Protein AF-A0A1X2G376-F1 (afdb_monomer_lite)

Radius of gyration: 14.3 Å; chains: 1; bounding box: 37×23×34 Å

Organism: NCBI:txid101127

pLDDT: mean 70.62, std 15.0, range [43.53, 90.69]

Foldseek 3Di:
DADPVPRDDDDWPVVSQVCCCPPVVFHQAAEPDDPDPPPRDQFDQDFDPPDDDDDGDGQGWAADRRYGDIGSDPVVNVVCCVPPRD

InterPro domains:
  IPR013087 Zinc finger C2H2-type [PS00028] (3-24)
  IPR013087 Zinc finger C2H2-type [PS00028] (64-85)
  IPR013087 Zinc finger C2H2-type [PS50157] (1-29)
  IPR013087 Zinc finger C2H2-type [SM00355] (1-24)
  IPR013087 Zinc finger C2H2-type [SM00355] (62-85)

Structure (mmCIF, N/CA/C/O backbone):
data_AF-A0A1X2G376-F1
#
_entry.id   AF-A0A1X2G376-F1
#
loop_
_atom_site.group_PDB
_atom_site.id
_atom_site.type_symbol
_atom_site.label_atom_id
_atom_site.label_alt_id
_atom_site.label_comp_id
_atom_site.label_asym_id
_atom_site.label_entity_id
_atom_site.label_seq_id
_atom_site.pdbx_PDB_ins_code
_atom_site.Cartn_x
_atom_site.Cartn_y
_atom_site.Cartn_z
_atom_site.occupancy
_atom_site.B_iso_or_equiv
_atom_site.auth_seq_id
_atom_site.auth_comp_id
_atom_site.auth_asym_id
_atom_site.auth_atom_id
_atom_site.pdbx_PDB_model_num
ATOM 1 N N . HIS A 1 1 ? 5.417 5.553 -0.673 1.00 68.88 1 HIS A N 1
ATOM 2 C CA . HIS A 1 1 ? 4.473 4.448 -0.415 1.00 68.88 1 HIS A CA 1
ATOM 3 C C . HIS A 1 1 ? 3.032 4.825 -0.771 1.00 68.88 1 HIS A C 1
ATOM 5 O O . HIS A 1 1 ? 2.467 5.715 -0.147 1.00 68.88 1 HIS A O 1
ATOM 11 N N . MET A 1 2 ? 2.415 4.175 -1.765 1.00 77.25 2 MET A N 1
ATOM 12 C CA . MET A 1 2 ? 1.027 4.449 -2.183 1.00 77.25 2 MET A CA 1
ATOM 13 C C . MET A 1 2 ? 0.041 3.449 -1.556 1.00 77.25 2 MET A C 1
ATOM 15 O O . MET A 1 2 ? 0.316 2.252 -1.516 1.00 77.25 2 MET A O 1
ATOM 19 N N . CYS A 1 3 ? -1.106 3.928 -1.067 1.00 83.00 3 CYS A N 1
ATOM 20 C CA . CYS A 1 3 ? -2.214 3.075 -0.630 1.00 83.00 3 CYS A CA 1
ATOM 21 C C . CYS A 1 3 ? -3.026 2.590 -1.834 1.00 83.00 3 CYS A C 1
ATOM 23 O O . CYS A 1 3 ? -3.520 3.413 -2.594 1.00 83.00 3 CYS A O 1
ATOM 25 N N . HIS A 1 4 ? -3.233 1.282 -1.995 1.00 79.94 4 HIS A N 1
ATOM 26 C CA . HIS A 1 4 ? -4.000 0.762 -3.136 1.00 79.94 4 HIS A CA 1
ATOM 27 C C . HIS A 1 4 ? -5.514 1.008 -3.009 1.00 79.94 4 HIS A C 1
ATOM 29 O O . HIS A 1 4 ? -6.199 1.122 -4.019 1.00 79.94 4 HIS A O 1
ATOM 35 N N . LYS A 1 5 ? -6.045 1.147 -1.784 1.00 79.06 5 LYS A N 1
ATOM 36 C CA . LYS A 1 5 ? -7.484 1.367 -1.547 1.00 79.06 5 LYS A CA 1
ATOM 37 C C . LYS A 1 5 ? -7.936 2.801 -1.828 1.00 79.06 5 LYS A C 1
ATOM 39 O O . LYS A 1 5 ? -9.048 3.005 -2.296 1.00 79.06 5 LYS A O 1
ATOM 44 N N . CYS A 1 6 ? -7.105 3.795 -1.513 1.00 86.56 6 CYS A N 1
ATOM 45 C CA . CYS A 1 6 ? -7.470 5.212 -1.657 1.00 86.56 6 CYS A CA 1
ATOM 46 C C . CYS A 1 6 ? -6.451 6.049 -2.438 1.00 86.56 6 CYS A C 1
ATOM 48 O O . CYS A 1 6 ? -6.568 7.270 -2.475 1.00 86.56 6 CYS A O 1
ATOM 50 N N . GLN A 1 7 ? -5.427 5.413 -3.017 1.00 82.81 7 GLN A N 1
ATOM 51 C CA . GLN A 1 7 ? -4.362 6.042 -3.811 1.00 82.81 7 GLN A CA 1
ATOM 52 C C . GLN A 1 7 ? -3.573 7.140 -3.076 1.00 82.81 7 GLN A C 1
ATOM 54 O O . GLN A 1 7 ? -2.777 7.862 -3.674 1.00 82.81 7 GLN A O 1
ATOM 59 N N . LYS A 1 8 ? -3.727 7.243 -1.748 1.00 83.06 8 LYS A N 1
ATOM 60 C CA . LYS A 1 8 ? -2.995 8.205 -0.927 1.00 83.06 8 LYS A CA 1
ATOM 61 C C . LYS A 1 8 ? -1.506 7.874 -0.926 1.00 83.06 8 LYS A C 1
ATOM 63 O O . LYS A 1 8 ? -1.110 6.757 -0.590 1.00 83.06 8 LYS A O 1
ATOM 68 N N . ILE A 1 9 ? -0.685 8.867 -1.254 1.00 81.44 9 ILE A N 1
ATOM 69 C CA . ILE A 1 9 ? 0.773 8.758 -1.223 1.00 81.44 9 ILE A CA 1
ATOM 70 C C . ILE A 1 9 ? 1.268 9.175 0.164 1.00 81.44 9 ILE A C 1
ATOM 72 O O . ILE A 1 9 ? 0.938 10.245 0.673 1.00 81.44 9 ILE A O 1
ATOM 76 N N . LEU A 1 10 ? 2.051 8.302 0.786 1.00 83.00 10 LEU A N 1
ATOM 77 C CA . LEU A 1 10 ? 2.657 8.469 2.101 1.00 83.00 10 LEU A CA 1
ATOM 78 C C . LEU A 1 10 ? 4.176 8.343 1.979 1.00 83.00 10 LEU A C 1
ATOM 80 O O . LEU A 1 10 ? 4.683 7.586 1.150 1.00 83.00 10 LEU A O 1
ATOM 84 N N . SER A 1 11 ? 4.889 9.093 2.817 1.00 77.31 11 SER A N 1
ATOM 85 C CA . SER A 1 11 ? 6.348 9.226 2.749 1.00 77.31 11 SER A CA 1
ATOM 86 C C . SER A 1 11 ? 7.117 7.994 3.231 1.00 77.31 11 SER A C 1
ATOM 88 O O . SER A 1 11 ? 8.257 7.820 2.836 1.00 77.31 11 SER A O 1
ATOM 90 N N . GLU A 1 12 ? 6.521 7.168 4.096 1.00 77.31 12 GLU A N 1
ATOM 91 C CA . GLU A 1 12 ? 7.191 6.041 4.770 1.00 77.31 12 GLU A CA 1
ATOM 92 C C . GLU A 1 12 ? 6.282 4.810 4.823 1.00 77.31 12 GLU A C 1
ATOM 94 O O . GLU A 1 12 ? 5.048 4.926 4.850 1.00 77.31 12 GLU A O 1
ATOM 99 N N . SER A 1 13 ? 6.891 3.626 4.869 1.00 72.50 13 SER A N 1
ATOM 100 C CA . SER A 1 13 ? 6.185 2.344 4.831 1.00 72.50 13 SER A CA 1
ATOM 101 C C . SER A 1 13 ? 5.417 2.114 6.129 1.00 72.50 13 SER A C 1
ATOM 103 O O . SER A 1 13 ? 4.248 1.722 6.125 1.00 72.50 13 SER A O 1
ATOM 105 N N . SER A 1 14 ? 6.038 2.505 7.240 1.00 77.56 14 SER A N 1
ATOM 106 C CA . SER A 1 14 ? 5.458 2.534 8.577 1.00 77.56 14 SER A CA 1
ATOM 107 C C . SER A 1 14 ? 4.204 3.420 8.641 1.00 77.56 14 SER A C 1
ATOM 109 O O . SER A 1 14 ? 3.190 3.041 9.236 1.00 77.56 14 SER A O 1
ATOM 111 N N . LYS A 1 15 ? 4.211 4.568 7.944 1.00 82.31 15 LYS A N 1
ATOM 112 C CA . LYS A 1 15 ? 3.034 5.446 7.821 1.00 82.31 15 LYS A CA 1
ATOM 113 C C . LYS A 1 15 ? 1.940 4.821 6.961 1.00 82.31 15 LYS A C 1
ATOM 115 O O . LYS A 1 15 ? 0.768 4.940 7.314 1.00 82.31 15 LYS A O 1
ATOM 120 N N . LEU A 1 16 ? 2.299 4.140 5.870 1.00 82.88 16 LEU A N 1
ATOM 121 C CA . LEU A 1 16 ? 1.336 3.406 5.044 1.00 82.88 16 LEU A CA 1
ATOM 122 C C . LEU A 1 16 ? 0.653 2.288 5.840 1.00 82.88 16 LEU A C 1
ATOM 124 O O . LEU A 1 16 ? -0.565 2.138 5.785 1.00 82.88 16 LEU A O 1
ATOM 128 N N . LYS A 1 17 ? 1.412 1.570 6.661 1.00 80.56 17 LYS A N 1
ATOM 129 C CA . LYS A 1 17 ? 0.878 0.539 7.543 1.00 80.56 17 LYS A CA 1
ATOM 130 C C . LYS A 1 17 ? -0.098 1.091 8.587 1.00 80.56 17 LYS A C 1
ATOM 132 O O . LYS A 1 17 ? -1.201 0.574 8.740 1.00 80.56 17 LYS A O 1
ATOM 137 N N . ALA A 1 18 ? 0.275 2.179 9.262 1.00 83.44 18 ALA A N 1
ATOM 138 C CA . ALA A 1 18 ? -0.617 2.862 10.197 1.0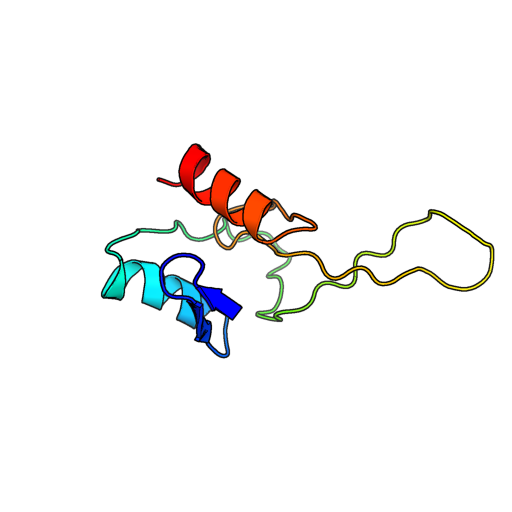0 83.44 18 ALA A C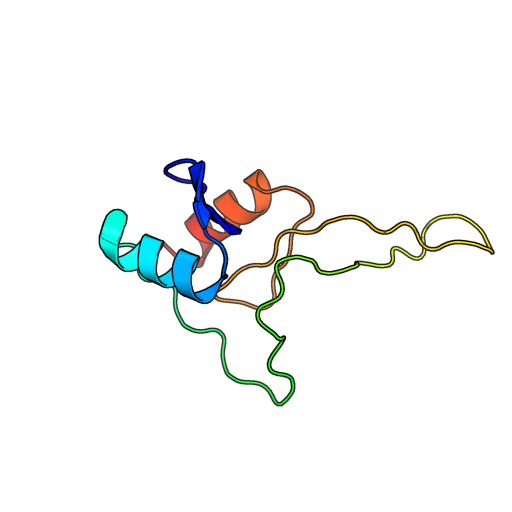A 1
ATOM 139 C C . ALA A 1 18 ? -1.873 3.417 9.501 1.00 83.44 18 ALA A C 1
ATOM 141 O O . ALA A 1 18 ? -2.950 3.447 10.095 1.00 83.44 18 ALA A O 1
ATOM 142 N N . HIS A 1 19 ? -1.748 3.845 8.244 1.00 87.62 19 HIS A N 1
ATOM 143 C CA . HIS A 1 19 ? -2.865 4.308 7.430 1.00 87.62 19 HIS A CA 1
ATOM 144 C C . HIS A 1 19 ? -3.859 3.184 7.105 1.00 87.62 19 HIS A C 1
ATOM 146 O O . HIS A 1 19 ? -5.057 3.412 7.257 1.00 87.62 19 HIS A O 1
ATOM 152 N N . TYR A 1 20 ? -3.396 1.980 6.746 1.00 85.56 20 TYR A N 1
ATOM 153 C CA . TYR A 1 20 ? -4.286 0.824 6.562 1.00 85.56 20 TYR A CA 1
ATOM 154 C C . TYR A 1 20 ? -5.113 0.540 7.813 1.00 85.56 20 TYR A C 1
ATOM 156 O O . TYR A 1 20 ? -6.332 0.407 7.720 1.00 85.56 20 TYR A O 1
ATOM 164 N N . LEU A 1 21 ? -4.476 0.557 8.985 1.00 85.19 21 LEU A N 1
ATOM 165 C CA . LEU A 1 21 ? -5.177 0.315 10.240 1.00 85.19 21 LEU A CA 1
ATOM 166 C C . LEU A 1 21 ? -6.175 1.433 10.569 1.00 85.19 21 LEU A C 1
ATOM 168 O O . LEU A 1 21 ? -7.323 1.159 10.886 1.00 85.19 21 LEU A O 1
ATOM 172 N N . LYS A 1 22 ? -5.765 2.702 10.479 1.00 89.56 22 LYS A N 1
ATOM 173 C CA . LYS A 1 22 ? -6.600 3.832 10.924 1.00 89.56 22 LYS A CA 1
ATOM 174 C C . LYS A 1 22 ? -7.714 4.215 9.952 1.00 89.56 22 LYS A C 1
ATOM 176 O O . LYS A 1 22 ? -8.747 4.697 10.394 1.00 89.56 22 LYS A O 1
ATOM 181 N N . VAL A 1 23 ? -7.481 4.086 8.646 1.00 90.69 23 VAL A N 1
ATOM 182 C CA . VAL A 1 23 ? -8.411 4.570 7.608 1.00 90.69 23 VAL A CA 1
ATOM 183 C C . VAL A 1 23 ? -9.226 3.435 7.010 1.00 90.69 23 VAL A C 1
ATOM 185 O O . VAL A 1 23 ? -10.398 3.626 6.706 1.00 90.69 23 VAL A O 1
ATOM 188 N N . HIS A 1 24 ? -8.620 2.260 6.850 1.00 86.25 24 HIS A N 1
ATOM 189 C CA . HIS A 1 24 ? -9.276 1.113 6.226 1.00 86.25 24 HIS A CA 1
ATOM 190 C C . HIS A 1 24 ? -9.657 0.021 7.230 1.00 86.25 24 HIS A C 1
ATOM 192 O O . HIS A 1 24 ? -10.267 -0.962 6.828 1.00 86.25 24 HIS A O 1
ATOM 198 N N . ASN A 1 25 ? -9.324 0.187 8.518 1.00 86.19 25 ASN A N 1
ATOM 199 C CA . ASN A 1 25 ? -9.489 -0.833 9.558 1.00 86.19 25 ASN A CA 1
ATOM 200 C C . ASN A 1 25 ? -8.831 -2.178 9.193 1.00 86.19 25 ASN A C 1
ATOM 202 O O . ASN A 1 25 ? -9.284 -3.244 9.597 1.00 86.19 25 ASN A O 1
ATOM 206 N N . ILE A 1 26 ? -7.758 -2.116 8.401 1.00 83.06 26 ILE A N 1
ATOM 207 C CA . ILE A 1 26 ? -6.999 -3.274 7.937 1.00 83.06 26 ILE A CA 1
ATOM 208 C C . ILE A 1 26 ? -5.780 -3.440 8.839 1.00 83.06 26 ILE A C 1
ATOM 210 O O . ILE A 1 26 ? -4.883 -2.590 8.861 1.00 83.06 26 ILE A O 1
ATOM 214 N N . PHE A 1 27 ? -5.726 -4.552 9.567 1.00 81.19 27 PHE A N 1
ATOM 215 C CA . PHE A 1 27 ? -4.559 -4.903 10.361 1.00 81.19 27 PHE A CA 1
ATOM 216 C C . PHE A 1 27 ? -3.543 -5.665 9.510 1.00 81.19 27 PHE A C 1
ATOM 218 O O . PHE A 1 27 ? -3.706 -6.845 9.225 1.00 81.19 27 PHE A O 1
ATOM 225 N N . LEU A 1 28 ? -2.456 -4.991 9.141 1.00 76.94 28 LEU A N 1
ATOM 226 C CA . LEU A 1 28 ? -1.298 -5.645 8.538 1.00 76.94 28 LEU A CA 1
ATOM 227 C C . LEU A 1 28 ? -0.342 -6.106 9.651 1.00 76.94 28 LEU A C 1
ATOM 229 O O . LEU A 1 28 ? 0.169 -5.254 10.388 1.00 76.94 28 LEU A O 1
ATOM 233 N N . PRO A 1 29 ? -0.038 -7.408 9.796 1.00 69.00 29 PRO A N 1
ATOM 234 C CA . PRO A 1 29 ? 0.901 -7.873 10.812 1.00 69.00 29 PRO A CA 1
ATOM 235 C C . PRO A 1 29 ? 2.311 -7.330 10.553 1.00 69.00 29 PRO A C 1
ATOM 237 O O . PRO A 1 29 ? 2.686 -6.992 9.425 1.00 69.00 29 PRO A O 1
ATOM 240 N N . SER A 1 30 ? 3.091 -7.148 11.621 1.00 66.19 30 SER A N 1
ATOM 241 C CA . SER A 1 30 ? 4.512 -6.788 11.514 1.00 66.19 30 SER A CA 1
ATOM 242 C C . SER A 1 30 ? 5.313 -7.954 10.986 1.00 66.19 30 SER A C 1
ATOM 244 O O . SER A 1 30 ? 5.164 -9.080 11.449 1.00 66.19 30 SER A O 1
ATOM 246 N N . ARG A 1 31 ? 6.151 -7.661 9.989 1.00 63.00 31 ARG A N 1
ATOM 247 C CA . ARG A 1 31 ? 7.076 -8.633 9.432 1.00 63.00 31 ARG A CA 1
ATOM 248 C C . ARG A 1 31 ? 7.977 -9.136 10.569 1.00 63.00 31 ARG A C 1
ATOM 250 O O . ARG A 1 31 ? 8.488 -8.300 11.316 1.00 63.00 31 ARG A O 1
ATOM 257 N N . PRO A 1 32 ? 8.162 -10.457 10.723 1.00 58.34 32 PRO A N 1
ATOM 258 C CA . PRO A 1 32 ? 8.989 -11.004 11.791 1.00 58.34 32 PRO A CA 1
ATOM 259 C C . PRO A 1 32 ? 10.409 -10.437 11.699 1.00 58.34 32 PRO A C 1
ATOM 261 O O . PRO A 1 32 ? 11.014 -10.424 10.621 1.00 58.34 32 PRO A O 1
ATOM 264 N N . GLU A 1 33 ? 10.920 -9.934 12.824 1.00 53.28 33 GLU A N 1
ATOM 265 C CA . GLU A 1 33 ? 12.246 -9.329 12.910 1.00 53.28 33 GLU A CA 1
ATOM 266 C C . GLU A 1 33 ? 13.328 -10.391 12.673 1.00 53.28 33 GLU A C 1
ATOM 268 O O . GLU A 1 33 ? 13.638 -11.215 13.529 1.00 53.28 33 GLU A O 1
ATOM 273 N N . GLY A 1 34 ? 13.909 -10.395 11.474 1.00 54.88 34 GLY A N 1
ATOM 274 C CA . GLY A 1 34 ? 15.157 -11.097 11.190 1.00 54.88 34 GLY A CA 1
ATOM 275 C C . GLY A 1 34 ? 16.353 -10.155 11.332 1.00 54.88 34 GLY A C 1
ATOM 276 O O . GLY A 1 34 ? 16.211 -8.943 11.192 1.00 54.88 34 GLY A O 1
ATOM 277 N N . ARG A 1 35 ? 17.562 -10.716 11.501 1.00 50.81 35 ARG A N 1
ATOM 278 C CA . ARG A 1 35 ? 18.867 -10.021 11.663 1.00 50.81 35 ARG A CA 1
ATOM 279 C C . ARG A 1 35 ? 19.226 -8.973 10.582 1.00 50.81 35 ARG A C 1
ATOM 281 O O . ARG A 1 35 ? 20.275 -8.345 10.661 1.00 50.81 35 ARG A O 1
ATOM 288 N N . ARG A 1 36 ? 18.385 -8.797 9.561 1.00 50.12 36 ARG A N 1
ATOM 289 C CA . ARG A 1 36 ? 18.471 -7.766 8.524 1.00 50.12 36 ARG A CA 1
ATOM 290 C C . ARG A 1 36 ? 17.148 -7.004 8.494 1.00 50.12 36 ARG A C 1
ATOM 292 O O . ARG A 1 36 ? 16.277 -7.304 7.677 1.00 50.12 36 ARG A O 1
ATOM 299 N N . VAL A 1 37 ? 17.009 -6.035 9.398 1.00 49.78 37 VAL A N 1
ATOM 300 C CA . VAL A 1 37 ? 15.988 -4.985 9.306 1.00 49.78 37 VAL A CA 1
ATOM 301 C C . VAL A 1 37 ? 16.212 -4.298 7.963 1.00 49.78 37 VAL A C 1
ATOM 303 O O . VAL A 1 37 ? 17.227 -3.630 7.763 1.00 49.78 37 VAL A O 1
ATOM 306 N N . ARG A 1 38 ? 15.333 -4.541 6.986 1.00 54.59 38 ARG A N 1
ATOM 307 C CA . ARG A 1 38 ? 15.374 -3.772 5.743 1.00 54.59 38 ARG A CA 1
ATOM 308 C C . ARG A 1 38 ? 14.992 -2.349 6.130 1.00 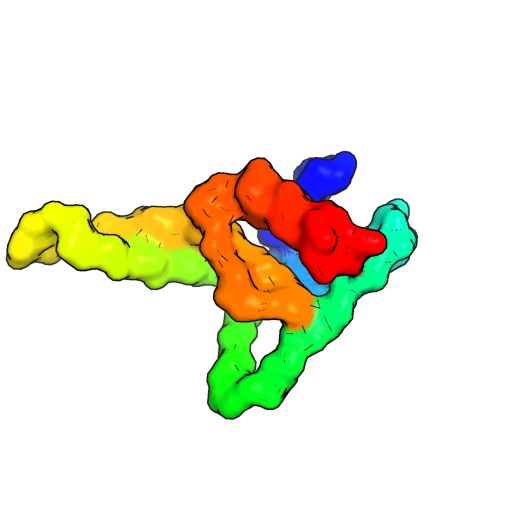54.59 38 ARG A C 1
ATOM 310 O O . ARG A 1 38 ? 13.904 -2.155 6.667 1.00 54.59 38 ARG A O 1
ATOM 317 N N . LEU A 1 39 ? 15.914 -1.403 5.938 1.00 49.78 39 LEU A N 1
ATOM 318 C CA . LEU A 1 39 ? 15.631 0.010 6.162 1.00 49.78 39 LEU A CA 1
ATOM 319 C C . LEU A 1 39 ? 14.361 0.399 5.395 1.00 49.78 39 LEU A C 1
ATOM 321 O O . LEU A 1 39 ? 14.075 -0.159 4.336 1.00 49.78 39 LEU A O 1
ATOM 325 N N . ASP A 1 40 ? 13.618 1.332 5.985 1.00 50.06 40 ASP A N 1
ATOM 326 C CA . ASP A 1 40 ? 12.350 1.920 5.541 1.00 50.06 40 ASP A CA 1
ATOM 327 C C . ASP A 1 40 ? 12.554 2.712 4.225 1.00 50.06 40 ASP A C 1
ATOM 329 O O . ASP A 1 40 ? 12.397 3.927 4.166 1.00 50.06 40 ASP A O 1
ATOM 333 N N . THR A 1 41 ? 13.021 2.049 3.163 1.00 49.56 41 THR A N 1
ATOM 334 C CA . THR A 1 41 ? 13.276 2.650 1.854 1.00 49.56 41 THR A CA 1
ATOM 335 C C . THR A 1 41 ? 12.334 2.079 0.798 1.00 49.56 41 THR A C 1
ATOM 337 O O . THR A 1 41 ? 12.283 0.882 0.523 1.00 49.56 41 THR A O 1
ATOM 340 N N . ASP A 1 42 ? 11.596 3.000 0.178 1.00 47.84 42 ASP A N 1
ATOM 341 C CA . ASP A 1 42 ? 10.550 2.841 -0.848 1.00 47.84 42 ASP A CA 1
ATOM 342 C C . ASP A 1 42 ? 11.031 2.216 -2.178 1.00 47.84 42 ASP A C 1
ATOM 344 O O . ASP A 1 42 ? 10.256 2.095 -3.125 1.00 47.84 42 ASP A O 1
ATOM 348 N N . LYS A 1 43 ? 12.319 1.878 -2.308 1.00 43.53 43 LYS A N 1
ATOM 349 C CA . LYS A 1 43 ? 12.934 1.457 -3.572 1.00 43.53 43 LYS A CA 1
ATOM 350 C C . LYS A 1 43 ? 13.924 0.329 -3.330 1.00 43.53 43 LYS A C 1
ATOM 352 O O . LYS A 1 43 ? 15.015 0.553 -2.811 1.00 43.53 43 LYS A O 1
ATOM 357 N N . TYR A 1 44 ? 13.547 -0.877 -3.740 1.00 54.50 44 TYR A N 1
ATOM 358 C CA . TYR A 1 44 ? 14.493 -1.973 -3.892 1.00 54.50 44 TYR A CA 1
ATOM 359 C C . TYR A 1 44 ? 14.953 -2.019 -5.343 1.00 54.50 44 TYR A C 1
ATOM 361 O O . TYR A 1 44 ? 14.140 -2.129 -6.255 1.00 54.50 44 TYR A O 1
ATOM 369 N N . THR A 1 45 ? 16.263 -1.944 -5.534 1.00 44.66 45 THR A N 1
ATOM 370 C CA . THR A 1 45 ? 16.931 -2.244 -6.796 1.00 44.66 45 THR A CA 1
ATOM 371 C C . THR A 1 45 ? 16.963 -3.767 -6.941 1.00 44.66 45 THR A C 1
ATOM 373 O O . THR A 1 45 ? 17.784 -4.421 -6.293 1.00 44.66 45 THR A O 1
ATOM 376 N N . TYR A 1 46 ? 16.048 -4.359 -7.711 1.00 46.50 46 TYR A N 1
ATOM 377 C CA . TYR A 1 46 ? 16.197 -5.755 -8.126 1.00 46.50 46 TYR A CA 1
ATOM 378 C C . TYR A 1 46 ? 17.118 -5.773 -9.347 1.00 46.50 46 TYR A C 1
ATOM 380 O O . TYR A 1 46 ? 16.835 -5.116 -10.343 1.00 46.50 46 TYR A O 1
ATOM 388 N N . ILE A 1 47 ? 18.258 -6.455 -9.233 1.00 49.78 47 ILE A N 1
ATOM 389 C CA . ILE A 1 47 ? 19.183 -6.672 -10.345 1.00 49.78 47 ILE A CA 1
ATOM 390 C C . ILE A 1 47 ? 18.754 -7.978 -11.010 1.00 49.78 47 ILE A C 1
ATOM 392 O O . ILE A 1 47 ? 19.057 -9.056 -10.493 1.00 49.78 47 ILE A O 1
ATOM 396 N N . SER A 1 48 ? 18.035 -7.898 -12.129 1.00 44.28 48 SER A N 1
ATOM 397 C CA . SER A 1 48 ? 17.804 -9.078 -12.959 1.00 44.28 48 SER A CA 1
ATOM 398 C C . SER A 1 48 ? 19.098 -9.394 -13.723 1.00 44.28 48 SER A C 1
ATOM 400 O O . SER A 1 48 ? 19.667 -8.548 -14.408 1.00 44.28 48 SER A O 1
ATOM 402 N N . GLN A 1 49 ? 19.615 -10.619 -13.586 1.00 48.00 49 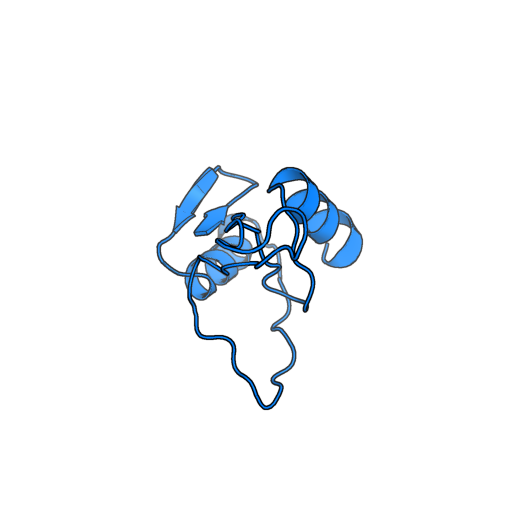GLN A N 1
ATOM 403 C CA . GLN A 1 49 ? 20.752 -11.125 -14.379 1.00 48.00 49 GLN A CA 1
ATOM 404 C C . GLN A 1 49 ? 20.323 -11.531 -15.801 1.00 48.00 49 GLN A C 1
ATOM 406 O O . GLN A 1 49 ? 20.879 -12.460 -16.383 1.00 48.00 49 GLN A O 1
ATOM 411 N N . GLN A 1 50 ? 19.300 -10.889 -16.360 1.00 52.22 50 GLN A N 1
ATOM 412 C CA . GLN A 1 50 ? 18.877 -11.164 -17.722 1.00 52.22 50 GLN A CA 1
ATOM 413 C C . GLN A 1 50 ? 19.246 -9.981 -18.601 1.00 52.22 50 GLN A C 1
ATOM 415 O O . GLN A 1 50 ? 18.655 -8.911 -18.515 1.00 52.22 50 GLN A O 1
ATOM 420 N N . ASN A 1 51 ? 20.221 -10.270 -19.457 1.00 46.19 51 ASN A N 1
ATOM 421 C CA . ASN A 1 51 ? 20.676 -9.522 -20.618 1.00 46.19 51 ASN A CA 1
ATOM 422 C C . ASN A 1 51 ? 21.864 -8.581 -20.390 1.00 46.19 51 ASN A C 1
ATOM 424 O O . ASN A 1 51 ? 21.761 -7.450 -19.929 1.00 46.19 51 ASN A O 1
ATOM 428 N N . ASP A 1 52 ? 22.992 -9.133 -20.839 1.00 45.78 52 ASP A N 1
ATOM 429 C CA . ASP A 1 52 ? 24.169 -8.464 -21.367 1.00 45.78 52 ASP A CA 1
ATOM 430 C C . ASP A 1 52 ? 25.217 -7.962 -20.372 1.00 45.78 52 ASP A C 1
ATOM 432 O O . ASP A 1 52 ? 24.965 -7.360 -19.332 1.00 45.78 52 ASP A O 1
ATOM 436 N N . ALA A 1 53 ? 26.458 -8.271 -20.739 1.00 52.78 53 ALA A N 1
ATOM 437 C CA . ALA A 1 53 ? 27.679 -8.275 -19.948 1.00 52.78 53 ALA A CA 1
ATOM 438 C C . ALA A 1 53 ? 28.172 -6.897 -19.452 1.00 52.78 53 ALA A C 1
ATOM 440 O O . ALA A 1 53 ? 29.379 -6.718 -19.271 1.00 52.78 53 ALA A O 1
ATOM 441 N N . HIS A 1 54 ? 27.294 -5.908 -19.234 1.00 53.25 54 HIS A N 1
ATOM 442 C CA . HIS A 1 54 ? 27.744 -4.579 -18.816 1.00 53.25 54 HIS A CA 1
ATOM 443 C C . HIS A 1 54 ? 26.834 -3.756 -17.896 1.00 53.25 54 HIS A C 1
ATOM 445 O O . HIS A 1 54 ? 27.377 -2.955 -17.139 1.00 53.25 54 HIS A O 1
ATOM 451 N N . HIS A 1 55 ? 25.508 -3.942 -17.859 1.00 47.91 55 HIS A N 1
ATOM 452 C CA . HIS A 1 55 ? 24.660 -3.142 -16.959 1.00 47.91 55 HIS A CA 1
ATOM 453 C C . HIS A 1 55 ? 23.447 -3.929 -16.443 1.00 47.91 55 HIS A C 1
ATOM 455 O O . HIS A 1 55 ? 22.596 -4.305 -17.243 1.00 47.91 55 HIS A O 1
ATOM 461 N N . PRO A 1 56 ? 23.314 -4.154 -15.121 1.00 48.00 56 PRO A N 1
ATOM 462 C CA . PRO A 1 56 ? 22.102 -4.743 -14.569 1.00 48.00 56 PRO A CA 1
ATOM 463 C C . PRO A 1 56 ? 20.909 -3.798 -14.756 1.00 48.00 56 PRO A C 1
ATOM 465 O O . PRO A 1 56 ? 20.977 -2.628 -14.370 1.00 48.00 56 PRO A O 1
ATOM 468 N N . SER A 1 57 ? 19.810 -4.308 -15.315 1.00 50.72 57 SER A N 1
ATOM 469 C CA . SER A 1 57 ? 18.559 -3.557 -15.408 1.00 50.72 57 SER A CA 1
ATOM 470 C C . SER A 1 57 ? 17.961 -3.402 -14.006 1.00 50.72 57 SER A C 1
ATOM 472 O O . SER A 1 57 ? 17.786 -4.386 -13.284 1.00 50.72 57 SER A O 1
ATOM 474 N N . ILE A 1 58 ? 17.713 -2.158 -13.589 1.00 56.34 58 ILE A N 1
ATOM 475 C CA . ILE A 1 58 ? 17.100 -1.834 -12.297 1.00 56.34 58 ILE A CA 1
ATOM 476 C C . ILE A 1 58 ? 15.590 -1.775 -12.503 1.00 56.34 58 ILE A C 1
ATOM 478 O O . ILE A 1 58 ? 15.073 -0.764 -12.977 1.00 56.34 58 ILE A O 1
ATOM 482 N N . GLU A 1 59 ? 14.881 -2.834 -12.121 1.00 61.53 59 GLU A N 1
ATOM 483 C CA . GLU A 1 59 ? 13.417 -2.840 -12.166 1.00 61.53 59 GLU A CA 1
ATOM 484 C C . GLU A 1 59 ? 12.829 -2.461 -10.793 1.00 61.53 59 GLU A C 1
ATOM 486 O O . GLU A 1 59 ? 13.240 -3.014 -9.764 1.00 61.53 59 GLU A O 1
ATOM 491 N N . PRO A 1 60 ? 11.893 -1.493 -10.726 1.00 63.69 60 PRO A N 1
ATOM 492 C CA . PRO A 1 60 ? 11.239 -1.121 -9.478 1.00 63.69 60 PRO A CA 1
ATOM 493 C C . PRO A 1 60 ? 10.213 -2.191 -9.077 1.00 63.69 60 PRO A C 1
ATOM 495 O O . PRO A 1 60 ? 9.202 -2.365 -9.747 1.00 63.69 60 PRO A O 1
ATOM 498 N N . HIS A 1 61 ? 10.448 -2.884 -7.961 1.00 76.38 61 HIS A N 1
ATOM 499 C CA . HIS A 1 61 ? 9.488 -3.834 -7.382 1.00 76.38 61 HIS A CA 1
ATOM 500 C C . HIS A 1 61 ? 8.793 -3.243 -6.146 1.00 76.38 61 HIS A C 1
ATOM 502 O O . HIS A 1 61 ? 9.394 -2.516 -5.351 1.00 76.38 61 HIS A O 1
ATOM 508 N N . TYR A 1 62 ? 7.537 -3.629 -5.937 1.00 77.88 62 TYR A N 1
ATOM 509 C CA . TYR A 1 62 ? 6.719 -3.294 -4.777 1.00 77.88 62 TYR A CA 1
ATOM 510 C C . TYR A 1 62 ? 6.822 -4.396 -3.718 1.00 77.88 62 TYR A C 1
ATOM 512 O O . TYR A 1 62 ? 6.500 -5.555 -3.973 1.00 77.88 62 TYR A O 1
ATOM 520 N N . ALA A 1 63 ? 7.268 -4.048 -2.511 1.00 78.06 63 ALA A N 1
ATOM 521 C CA . ALA A 1 63 ? 7.433 -5.002 -1.416 1.00 78.06 63 ALA A CA 1
ATOM 522 C C . ALA A 1 63 ? 6.198 -5.062 -0.507 1.00 78.06 63 ALA A C 1
ATOM 524 O O . ALA A 1 63 ? 5.603 -4.032 -0.180 1.00 78.06 63 ALA A O 1
ATOM 525 N N . CYS A 1 64 ? 5.863 -6.264 -0.035 1.00 81.12 64 CYS A N 1
ATOM 526 C CA . CYS A 1 64 ? 4.857 -6.442 1.0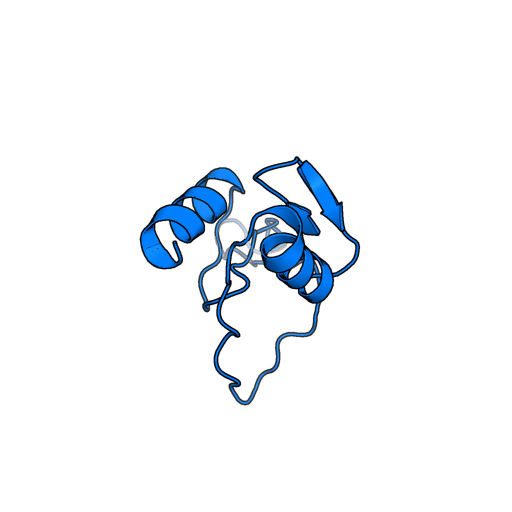03 1.00 81.12 64 CYS A CA 1
ATOM 527 C C . CYS A 1 64 ? 5.375 -5.954 2.365 1.00 81.12 64 CYS A C 1
ATOM 529 O O . CYS A 1 64 ? 6.526 -6.186 2.744 1.00 81.12 64 CYS A O 1
ATOM 531 N N . LEU A 1 65 ? 4.500 -5.282 3.119 1.00 74.69 65 LEU A N 1
ATOM 532 C CA . LEU A 1 65 ? 4.803 -4.749 4.453 1.00 74.69 65 LEU A CA 1
ATOM 533 C C . LEU A 1 65 ? 4.684 -5.802 5.566 1.00 74.69 65 LEU A C 1
ATOM 535 O O . LEU A 1 65 ? 5.163 -5.576 6.678 1.00 74.69 65 LEU A O 1
ATOM 539 N N . SER A 1 66 ? 4.050 -6.937 5.272 1.00 71.25 66 SER A N 1
ATOM 540 C CA . SER A 1 66 ? 3.742 -7.987 6.249 1.00 71.25 66 SER A CA 1
ATOM 541 C C . SER A 1 66 ? 4.572 -9.255 6.075 1.00 71.25 66 SER A C 1
ATOM 543 O O . SER A 1 66 ? 4.769 -9.985 7.043 1.00 71.25 66 SER A O 1
ATOM 545 N N . CYS A 1 67 ? 5.132 -9.503 4.890 1.00 77.44 67 CYS A N 1
ATOM 546 C CA . CYS A 1 67 ? 5.924 -10.701 4.609 1.00 77.44 67 CYS A CA 1
ATOM 547 C C . CYS A 1 67 ? 7.179 -10.384 3.770 1.00 77.44 67 CYS A C 1
ATOM 549 O O . CYS A 1 67 ? 7.527 -9.223 3.557 1.00 77.44 67 CYS A O 1
ATOM 551 N N . LEU A 1 68 ? 7.920 -11.416 3.336 1.00 76.81 68 LEU A N 1
ATOM 552 C CA . LEU A 1 68 ? 9.122 -11.246 2.504 1.00 76.81 68 LEU A CA 1
ATOM 553 C C . LEU A 1 68 ? 8.828 -11.124 0.990 1.00 76.81 68 LEU A C 1
ATOM 555 O O . LEU A 1 68 ? 9.775 -10.956 0.217 1.00 76.81 68 LEU A O 1
ATOM 559 N N . ALA A 1 69 ? 7.561 -11.203 0.573 1.00 78.00 69 ALA A N 1
ATOM 560 C CA . ALA A 1 69 ? 7.166 -11.152 -0.832 1.00 78.00 69 ALA A CA 1
ATOM 561 C C . ALA A 1 69 ? 7.363 -9.756 -1.451 1.00 78.00 69 ALA A C 1
ATOM 563 O O . ALA A 1 69 ? 7.283 -8.726 -0.774 1.00 78.00 69 ALA A O 1
ATOM 564 N N . HIS A 1 70 ? 7.630 -9.734 -2.755 1.00 81.12 70 HIS A N 1
ATOM 565 C CA . HIS A 1 70 ? 7.756 -8.529 -3.571 1.00 81.12 70 HIS A CA 1
ATOM 566 C C . HIS A 1 70 ? 7.297 -8.834 -4.996 1.00 81.12 70 HIS A C 1
ATOM 568 O O . HIS A 1 70 ? 7.461 -9.958 -5.466 1.00 81.12 70 HIS A O 1
ATOM 574 N N . TYR A 1 71 ? 6.737 -7.832 -5.666 1.00 82.12 71 TYR A N 1
ATOM 575 C CA . TYR A 1 71 ? 6.057 -7.992 -6.945 1.00 82.12 71 TYR A CA 1
ATOM 576 C C . TYR A 1 71 ? 6.434 -6.866 -7.910 1.00 82.12 71 TYR A C 1
ATOM 578 O O . TYR A 1 71 ? 6.658 -5.742 -7.459 1.00 82.12 71 TYR A O 1
ATOM 586 N N . PRO A 1 72 ? 6.500 -7.132 -9.222 1.00 79.31 72 PRO A N 1
ATOM 587 C CA . PRO A 1 72 ? 6.823 -6.109 -10.215 1.00 79.31 72 PRO A CA 1
ATOM 588 C C . PRO A 1 72 ? 5.686 -5.088 -10.388 1.00 79.31 72 PRO A C 1
ATOM 590 O O . PRO A 1 72 ? 5.952 -3.916 -10.636 1.00 79.31 72 PRO A O 1
ATOM 593 N N . ALA A 1 73 ? 4.423 -5.489 -10.190 1.00 82.25 73 ALA A N 1
ATOM 594 C CA . ALA A 1 73 ? 3.267 -4.602 -10.294 1.00 82.25 73 ALA A CA 1
ATOM 595 C C . ALA A 1 73 ? 2.543 -4.403 -8.953 1.00 82.2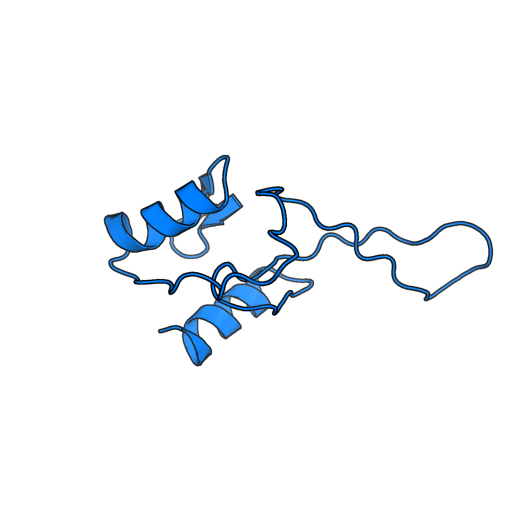5 73 ALA A C 1
ATOM 597 O O . ALA A 1 73 ? 2.450 -5.298 -8.110 1.00 82.25 73 ALA A O 1
ATOM 598 N N . MET A 1 74 ? 1.970 -3.208 -8.768 1.00 80.88 74 MET A N 1
ATOM 599 C CA . MET A 1 74 ? 1.177 -2.883 -7.577 1.00 80.88 74 MET A CA 1
ATOM 600 C C . MET A 1 74 ? -0.138 -3.677 -7.518 1.00 80.88 74 MET A C 1
ATOM 602 O O . MET A 1 74 ? -0.641 -3.938 -6.427 1.00 80.88 74 MET A O 1
ATOM 606 N N . THR A 1 75 ? -0.683 -4.081 -8.668 1.00 83.12 75 THR A N 1
ATOM 607 C CA . THR A 1 75 ? -1.868 -4.950 -8.766 1.00 83.12 75 THR A CA 1
ATOM 608 C C . THR A 1 75 ? -1.615 -6.306 -8.120 1.00 83.12 75 THR A C 1
ATOM 610 O O . THR A 1 75 ? -2.424 -6.753 -7.313 1.00 83.12 75 THR A O 1
ATOM 613 N N . ASP A 1 76 ? -0.454 -6.899 -8.388 1.00 86.06 76 ASP A N 1
ATOM 614 C CA . ASP A 1 76 ? -0.074 -8.213 -7.866 1.00 86.06 76 ASP A CA 1
ATOM 615 C C . ASP A 1 76 ? 0.186 -8.145 -6.359 1.00 86.06 76 ASP A C 1
ATOM 617 O O . ASP A 1 76 ? -0.259 -9.004 -5.599 1.00 86.06 76 ASP A O 1
ATOM 621 N N . LEU A 1 77 ? 0.838 -7.066 -5.900 1.00 83.94 77 LEU A N 1
ATOM 622 C CA . LEU A 1 77 ? 0.987 -6.802 -4.470 1.00 83.94 77 LEU A CA 1
ATOM 623 C C . LEU A 1 77 ? -0.377 -6.634 -3.785 1.00 83.94 77 LEU A C 1
ATOM 625 O O . LEU A 1 77 ? -0.559 -7.115 -2.668 1.00 83.94 77 LEU A O 1
ATOM 629 N N . SER A 1 78 ? -1.318 -5.942 -4.429 1.00 84.56 78 SER A N 1
ATOM 630 C CA . SER A 1 78 ? -2.658 -5.723 -3.873 1.00 84.56 78 SER A CA 1
ATOM 631 C C . SER A 1 78 ? -3.410 -7.045 -3.745 1.00 84.56 78 SER A C 1
ATOM 633 O O . SER A 1 78 ? -3.892 -7.349 -2.660 1.00 84.56 78 SER A O 1
ATOM 635 N N . ALA A 1 79 ? -3.416 -7.865 -4.800 1.00 87.88 79 ALA A N 1
ATOM 636 C CA . ALA A 1 79 ? -4.029 -9.191 -4.783 1.00 87.88 79 ALA A CA 1
ATOM 637 C C . ALA A 1 79 ? -3.424 -10.087 -3.690 1.00 87.88 79 ALA A C 1
ATOM 639 O O . ALA A 1 79 ? -4.153 -10.719 -2.935 1.00 87.88 79 ALA A O 1
ATOM 640 N N . HIS A 1 80 ? -2.097 -10.079 -3.534 1.00 88.81 80 HIS A N 1
ATOM 641 C CA . HIS A 1 80 ? -1.430 -10.806 -2.454 1.00 88.81 80 HIS A CA 1
ATOM 642 C C . HIS A 1 80 ? -1.866 -10.338 -1.057 1.00 88.81 80 HIS A C 1
ATOM 644 O O . HIS A 1 80 ? -2.087 -11.163 -0.174 1.00 88.81 80 HIS A O 1
ATOM 650 N N . ILE A 1 81 ? -1.965 -9.024 -0.832 1.00 84.38 81 ILE A N 1
ATOM 651 C CA . ILE A 1 81 ? -2.419 -8.494 0.459 1.00 84.38 81 ILE A CA 1
ATOM 652 C C . ILE A 1 81 ? -3.858 -8.941 0.736 1.00 84.38 81 ILE A C 1
ATOM 654 O O . ILE A 1 81 ? -4.151 -9.319 1.866 1.00 84.38 81 ILE A O 1
ATOM 658 N N . GLU A 1 82 ? -4.729 -8.919 -0.274 1.00 85.12 82 GLU A N 1
ATOM 659 C CA . GLU A 1 82 ? -6.130 -9.322 -0.131 1.00 85.12 82 GLU A CA 1
ATOM 660 C C . GLU A 1 82 ? -6.316 -10.827 0.097 1.00 85.12 82 GLU A C 1
ATOM 662 O O . GLU A 1 82 ? -7.182 -11.201 0.872 1.00 85.12 82 GLU A O 1
ATOM 667 N N . ASP A 1 83 ? -5.507 -11.681 -0.529 1.00 87.31 83 ASP A N 1
ATOM 668 C CA . ASP A 1 83 ? -5.641 -13.141 -0.420 1.00 87.31 83 ASP A CA 1
ATOM 669 C C . ASP A 1 83 ? -4.912 -13.727 0.803 1.00 87.31 83 ASP A C 1
ATOM 671 O O . ASP A 1 83 ? -5.330 -14.723 1.384 1.00 87.31 83 ASP A O 1
ATOM 675 N N . THR A 1 84 ? -3.786 -13.123 1.204 1.00 82.94 84 THR A N 1
ATOM 676 C CA . THR A 1 84 ? -2.892 -13.692 2.231 1.00 82.94 84 THR A CA 1
ATOM 677 C C . THR A 1 84 ? -2.959 -12.972 3.584 1.00 82.94 84 THR A C 1
ATOM 679 O O . THR A 1 84 ? -2.514 -13.522 4.596 1.00 82.94 84 THR A O 1
ATOM 682 N N . HIS A 1 85 ? -3.421 -11.719 3.629 1.00 78.81 85 HIS A N 1
ATOM 683 C CA . HIS A 1 85 ? -3.354 -10.880 4.836 1.00 78.81 85 HIS A CA 1
ATOM 684 C C . HIS A 1 85 ? -4.690 -10.257 5.262 1.00 78.81 85 HIS A C 1
ATOM 686 O O . HIS A 1 85 ? -4.727 -9.649 6.336 1.00 78.81 85 HIS A O 1
ATOM 692 N N . LEU A 1 86 ? -5.748 -10.400 4.461 1.00 75.31 86 LEU A N 1
ATOM 693 C CA . LEU A 1 86 ? -7.129 -10.043 4.803 1.00 75.31 86 LEU A CA 1
ATOM 694 C C . LEU A 1 86 ? -7.965 -11.310 4.994 1.00 75.31 86 LEU A C 1
ATOM 696 O O . LEU A 1 86 ? -8.906 -11.235 5.815 1.00 75.31 86 LEU A O 1
#

Sequence (86 aa):
HMCHKCQKILSESSKLKAHYLKVHNIFLPSRPEGRRVRLDTDKYTYISQQNDAHHPSIEPHYACLSCLAHYPAMTDLSAHIEDTHL

Secondary structure (DSSP, 8-state):
-B-TTT--B-S-HHHHHHHHHHHH---PPPPP--SS---S-S-EEEEE--S-TT--EEEEEEEPSSSS-EESSHHHHHHHHHHH--

=== Feature glossary ===
The record interleaves many kinds of information about one protein. Here is each kind framed as the question it answers.

Q: Are the domains correctly placed relative to each other?
A: Predicted aligned error is AlphaFold's pairwise confidence. Unlike pLDDT (per-residue), PAE is per-residue-pair and captures whether two parts of the structure are correctly placed relative to each other. Units are ångströms of expected positional error.

Q: Which residues are in helices, strands, or loops?
A: Eight-state secondary structure (DSSP): H is the canonical α-helix, G the tighter 3₁₀-helix, I the wider π-helix; E/B are β-structure, T and S are turns and bends, and '-' is everything else. DSSP derives these from the pattern of main-chain N–H···O=C hydrogen bonds, not from the sequence.

Q: What if only a Cα trace is available?
A: P-SEA three-state annotation labels each residue as helix, strand, or coil based purely on the geometry of the Cα trace. It serves as a fallback when the full backbone (and thus DSSP) is unavailable.

Q: What are the backbone torsion angles?
A: φ (phi) and ψ (psi) are the two rotatable backbone dihedrals per residue: φ is the C(i-1)–N–Cα–C torsion, ψ is the N–Cα–C–N(i+1) torsion, both in degrees on (−180°, 180°]. α-helical residues cluster near (−60°, −45°); β-strand residues near (−120°, +130°). A Ramachandran plot is simply a scatter of (φ, ψ) for every residue.

Q: What known structures does this most resemble?
A: Structural nearest neighbors (via Foldseek easy-search vs the PDB). Reported per hit: target PDB id, E-value, and alignment TM-score. A TM-score above ~0.5 is the conventional threshold for 'same fold'.

Q: What family and function is it annotated with?
A: Database cross-references. InterPro integrates a dozen domain/family signature databases into unified entries with residue-range hits. GO terms attach function/process/location labels with evidence codes. CATH codes position the fold in a four-level structural taxonomy. Organism is the NCBI-taxonomy species name.

Q: Which residues are buried vs exposed?
A: Solvent accessibility: the surface area of each residue that a 1.4 Å water probe can touch, in Å². When only backbone atoms are present the absolute values are lower than full-atom SASA (side chains contribute most of the area) and are flagged as backbone-only.

Q: What do the diagnostic plots show?
A: Three diagnostic plots accompany the record. The Cα contact map visualizes the tertiary structure as a 2D adjacency matrix (8 Å cutoff, sequence-local contacts suppressed). The Ramachandran plot shows the distribution of backbone (φ, ψ) torsions, with points in the α and β basins reflecting secondary structure content. The PAE plot shows AlphaFold's inter-residue confidence as a color matrix.

Q: What is the amino-acid chain?
A: The amino-acid sequence is the protein's primary structure: the linear order of residues from the N-terminus to the C-terminus, written in one-letter code. Everything else here — the 3D coordinates, the secondary structure, the domain annotations — is ultimately a consequence of this string.

Q: What do the rendered images show?
A: The six renders are orthographic views along the three Cartesian axes in both directions. Representation (cartoon, sticks, or surface) and color scheme (sequence-rainbow or by-chain) vary across proteins so the training set covers all the common visualization conventions.

Q: Where is each backbone atom in 3D?
A: The mmCIF table is the protein's shape written out atom by atom. For each backbone N, Cα, C, and carbonyl O, it records an (x, y, z) coordinate triple in Å plus the residue type, chain letter, and residue number.

Q: How mobile is each atom in the crystal?
A: For experimental (PDB) structures, the B-factor (temperature factor) quantifies the positional spread of each atom in the crystal — a combination of thermal vibration and static disorder — in units of Å². High B-factors mark flexible loops or poorly resolved regions; low B-factors mark the rigid, well-ordered core.

Q: How big and how compact is the whole molecule?
A: Three whole-structure scalars: the radius of gyration (RMS distance of Cα from centroid, in Å), the count of Cα–Cα contacts (pairs closer than 8 Å and separated by more than four residues in sequence — i.e. tertiary, not local, contacts), and the bounding-box dimensions. Together they distinguish compact globular folds from extended fibres or disordered chains.

Q: What does the local fold look like, residue by residue?
A: A 3Di character summarizes, for each residue, the relative orientation of the Cα frame of its nearest spatial neighbor. Because it encodes fold topology rather than chemistry, 3Di alignments detect remote structural similarity that sequence alignment misses.

Q: How confident is the AlphaFold model at each residue?
A: For AlphaFold models, the B-factor field carries pLDDT — the model's own estimate of local accuracy on a 0–100 scale. Regions with pLDDT<50 should be treated as essentially unmodeled; they often correspond to intrinsically disordered segments.